Protein AF-A0A1I0CDL8-F1 (afdb_monomer_lite)

Organism: NCBI:txid1526

Structure (mmCIF, N/CA/C/O backbone):
data_AF-A0A1I0CDL8-F1
#
_entry.id   AF-A0A1I0CDL8-F1
#
loop_
_atom_site.group_PDB
_atom_site.id
_atom_site.type_symbol
_atom_site.label_atom_id
_atom_site.label_alt_id
_atom_site.label_comp_id
_atom_site.label_asym_id
_atom_site.label_entity_id
_atom_site.label_seq_id
_atom_site.pdbx_PDB_ins_code
_atom_site.Cartn_x
_atom_site.Cartn_y
_atom_site.Cartn_z
_atom_site.occupancy
_atom_site.B_iso_or_equiv
_atom_site.auth_seq_id
_atom_site.auth_comp_id
_atom_site.auth_asym_id
_atom_site.auth_atom_id
_atom_site.pdbx_PDB_model_num
ATOM 1 N N . MET A 1 1 ? 9.808 7.455 -20.432 1.00 51.16 1 MET A N 1
ATOM 2 C CA . MET A 1 1 ? 9.395 6.453 -19.427 1.00 51.16 1 MET A CA 1
ATOM 3 C C . MET A 1 1 ? 7.948 6.763 -19.092 1.00 51.16 1 MET A C 1
ATOM 5 O O . MET A 1 1 ? 7.697 7.859 -18.613 1.00 51.16 1 MET A O 1
ATOM 9 N N . ALA A 1 2 ? 7.001 5.907 -19.478 1.00 64.50 2 ALA A N 1
ATOM 10 C CA . ALA A 1 2 ? 5.586 6.125 -19.183 1.00 64.50 2 ALA A CA 1
ATOM 11 C C . ALA A 1 2 ? 5.302 5.553 -17.791 1.00 64.50 2 ALA A C 1
ATOM 13 O O . ALA A 1 2 ? 5.442 4.351 -17.587 1.00 64.50 2 ALA A O 1
ATOM 14 N N . VAL A 1 3 ? 4.989 6.418 -16.832 1.00 70.06 3 VAL A N 1
ATOM 15 C CA . VAL A 1 3 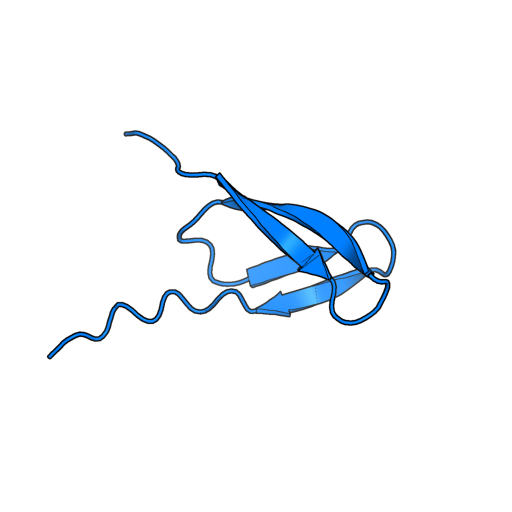? 4.460 5.996 -15.534 1.00 70.06 3 VAL A CA 1
ATOM 16 C C . VAL A 1 3 ? 2.987 5.647 -15.730 1.00 70.06 3 VAL A C 1
ATOM 18 O O . VAL A 1 3 ? 2.190 6.492 -16.135 1.00 70.06 3 VAL A O 1
ATOM 21 N N . GLU A 1 4 ? 2.633 4.383 -15.525 1.00 78.81 4 GLU A N 1
ATOM 22 C CA . GLU A 1 4 ? 1.236 3.955 -15.531 1.00 78.81 4 GLU A CA 1
ATOM 23 C C . GLU A 1 4 ? 0.627 4.306 -14.170 1.00 78.81 4 GLU A C 1
ATOM 25 O O . GLU A 1 4 ? 1.233 4.048 -13.134 1.00 78.81 4 GLU A O 1
ATOM 30 N N . PHE A 1 5 ? -0.561 4.902 -14.146 1.00 81.38 5 PHE A N 1
ATOM 31 C CA . PHE A 1 5 ? -1.297 5.161 -12.910 1.00 81.38 5 PHE A CA 1
ATOM 32 C C . PHE A 1 5 ? -2.515 4.249 -12.876 1.00 81.38 5 PHE A C 1
ATOM 34 O O . PHE A 1 5 ? -3.268 4.188 -13.847 1.00 81.38 5 PHE A O 1
ATOM 41 N N . ILE A 1 6 ? -2.718 3.552 -11.762 1.00 82.44 6 ILE A N 1
ATOM 42 C CA . ILE A 1 6 ? -3.900 2.723 -11.542 1.00 82.44 6 ILE A CA 1
ATOM 43 C C . ILE A 1 6 ? -4.797 3.352 -10.488 1.00 82.44 6 ILE A C 1
ATOM 45 O O . ILE A 1 6 ? -4.341 3.899 -9.483 1.00 82.44 6 ILE A O 1
ATOM 49 N N . SER A 1 7 ? -6.096 3.266 -10.732 1.00 84.75 7 SER A N 1
ATOM 50 C CA . SER A 1 7 ? -7.127 3.661 -9.784 1.00 84.75 7 SER A CA 1
ATOM 51 C C . SER A 1 7 ? -7.363 2.493 -8.832 1.00 84.75 7 SER A C 1
ATOM 53 O O . SER A 1 7 ? -7.922 1.472 -9.229 1.00 84.75 7 SER A O 1
ATOM 55 N N . VAL A 1 8 ? -6.934 2.616 -7.579 1.00 83.75 8 VAL A N 1
ATOM 56 C CA . VAL A 1 8 ? -7.191 1.608 -6.543 1.00 83.75 8 VAL A CA 1
ATOM 57 C C . VAL A 1 8 ? -8.190 2.167 -5.552 1.00 83.75 8 VAL A C 1
ATOM 59 O O . VAL A 1 8 ? -8.094 3.323 -5.146 1.00 83.75 8 VAL A O 1
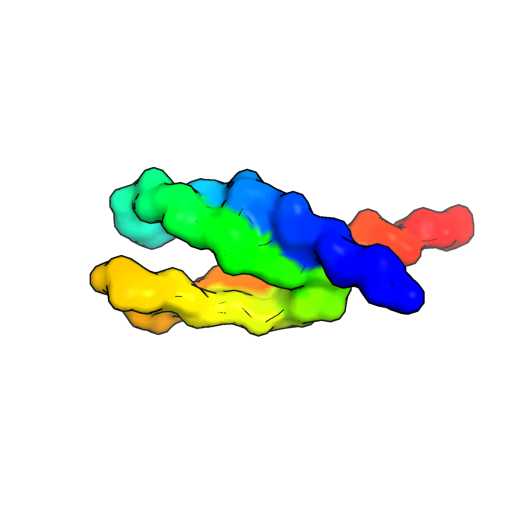ATOM 62 N N . LYS A 1 9 ? -9.151 1.353 -5.123 1.00 85.88 9 LYS A N 1
ATOM 63 C CA . LYS A 1 9 ? -9.975 1.715 -3.971 1.00 85.88 9 LYS A CA 1
ATOM 64 C C . LYS A 1 9 ? -9.252 1.342 -2.692 1.00 85.88 9 LYS A C 1
ATOM 66 O O . LYS A 1 9 ? -8.772 0.220 -2.548 1.00 85.88 9 LYS A O 1
ATOM 71 N N . CYS A 1 10 ? -9.207 2.273 -1.749 1.00 86.94 10 CYS A N 1
ATOM 72 C CA . CYS A 1 10 ? -8.730 1.988 -0.411 1.00 86.94 10 CYS A CA 1
ATOM 73 C C . CYS A 1 10 ? -9.652 0.943 0.244 1.00 86.94 10 CYS A C 1
ATOM 75 O O . CYS A 1 10 ? -10.846 1.213 0.383 1.00 86.94 10 CYS A O 1
ATOM 77 N N . PRO A 1 11 ? -9.137 -0.212 0.702 1.00 82.31 11 PRO A N 1
ATOM 78 C CA . PRO A 1 11 ? -9.955 -1.222 1.379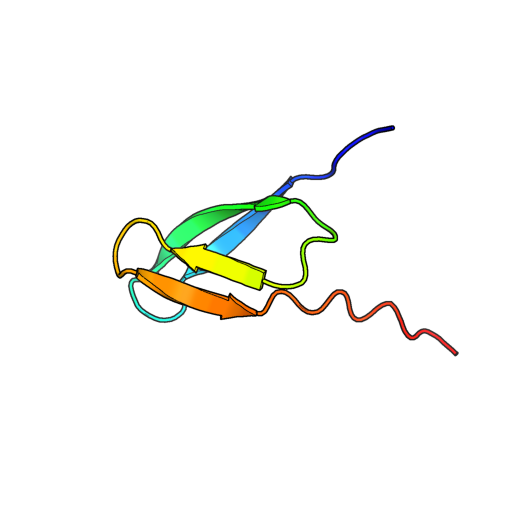 1.00 82.31 11 PRO A CA 1
ATOM 79 C C . PRO A 1 11 ? -10.420 -0.781 2.777 1.00 82.31 11 PRO A C 1
ATOM 81 O O . PRO A 1 11 ? -11.299 -1.409 3.351 1.00 82.31 11 PRO A O 1
ATOM 84 N N . SER A 1 12 ? -9.834 0.289 3.325 1.00 86.19 12 SER A N 1
ATOM 85 C CA . SER A 1 12 ? -10.131 0.792 4.670 1.00 86.19 12 SER A CA 1
ATOM 86 C C . SER A 1 12 ? -11.263 1.828 4.669 1.00 86.19 12 SER A C 1
ATOM 88 O O . SER A 1 12 ? -12.201 1.718 5.450 1.00 86.19 12 SER A O 1
ATOM 90 N N . CYS A 1 13 ? -11.225 2.812 3.760 1.00 89.12 13 CYS A N 1
ATOM 91 C CA . CYS A 1 13 ? -12.241 3.875 3.685 1.00 89.12 13 CYS A CA 1
ATOM 92 C C . CYS A 1 13 ? -13.112 3.846 2.419 1.00 89.12 13 CYS A C 1
ATOM 94 O O . CYS A 1 13 ? -14.112 4.554 2.351 1.00 89.12 13 CYS A O 1
ATOM 96 N N . GLY A 1 14 ? -12.742 3.066 1.400 1.00 87.62 14 GLY A N 1
ATOM 97 C CA . GLY A 1 14 ? -13.454 3.013 0.120 1.00 87.62 14 GLY A CA 1
ATOM 98 C C . GLY 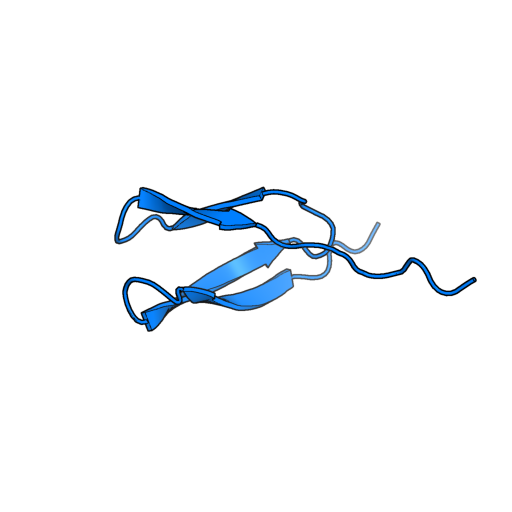A 1 14 ? -13.154 4.166 -0.846 1.00 87.62 14 GLY A C 1
ATOM 99 O O . GLY A 1 14 ? -13.741 4.190 -1.930 1.00 87.62 14 GLY A O 1
ATOM 100 N N . ALA A 1 15 ? -12.252 5.089 -0.489 1.00 87.81 15 ALA A N 1
ATOM 101 C CA . ALA A 1 15 ? -11.843 6.197 -1.351 1.00 87.81 15 ALA A CA 1
ATOM 102 C C . ALA A 1 15 ? -11.061 5.708 -2.576 1.00 87.81 15 ALA A C 1
ATOM 104 O O . ALA A 1 15 ? -10.273 4.763 -2.483 1.00 87.81 15 ALA A O 1
ATOM 105 N N . ASP A 1 16 ? -11.253 6.363 -3.714 1.00 88.38 16 ASP A N 1
ATOM 106 C CA . ASP A 1 16 ? -10.437 6.174 -4.905 1.00 88.38 16 ASP A CA 1
ATOM 107 C C . ASP A 1 16 ? -9.077 6.866 -4.743 1.00 88.38 16 ASP A C 1
ATOM 109 O O . ASP A 1 16 ? -8.962 8.033 -4.380 1.00 88.38 16 ASP A O 1
ATOM 113 N N . LEU A 1 17 ? -8.012 6.105 -4.971 1.00 85.50 17 LEU A N 1
ATOM 114 C CA . LEU A 1 17 ? -6.635 6.562 -4.903 1.00 85.50 17 LEU A CA 1
ATOM 115 C C . LEU A 1 17 ? -5.973 6.263 -6.240 1.00 85.50 17 LEU A C 1
ATOM 117 O O . LEU A 1 17 ? -5.972 5.125 -6.707 1.00 85.50 17 LEU A O 1
ATOM 121 N N . SER A 1 18 ? -5.379 7.285 -6.843 1.00 85.81 18 SER A N 1
ATOM 122 C CA . SER A 1 18 ? -4.548 7.116 -8.033 1.00 85.81 18 SER A CA 1
ATOM 123 C C . SER A 1 18 ? -3.122 6.825 -7.592 1.00 85.81 18 SER A C 1
ATOM 125 O O . SER A 1 18 ? -2.498 7.649 -6.922 1.00 85.81 18 SER A O 1
ATOM 127 N N . VAL A 1 19 ? -2.617 5.640 -7.916 1.00 83.06 19 VAL A N 1
ATOM 128 C CA . VAL A 1 19 ? -1.304 5.172 -7.460 1.00 83.06 19 VAL A CA 1
ATOM 129 C C . VAL A 1 19 ? -0.459 4.776 -8.659 1.00 83.06 19 VAL A C 1
ATOM 131 O O . VAL A 1 19 ? -0.963 4.228 -9.637 1.00 83.06 19 VAL A O 1
ATOM 134 N N . GLU A 1 20 ? 0.833 5.079 -8.597 1.00 82.38 20 GLU A N 1
ATOM 135 C CA . GLU A 1 20 ? 1.776 4.732 -9.660 1.00 82.38 20 GLU A CA 1
ATOM 136 C C . GLU A 1 20 ? 1.999 3.217 -9.695 1.00 82.38 20 GLU A C 1
ATOM 138 O O . GLU A 1 20 ? 2.403 2.605 -8.701 1.00 82.38 20 GLU A O 1
ATOM 143 N N . HIS A 1 21 ? 1.740 2.617 -10.853 1.00 73.38 21 HIS A N 1
ATOM 144 C CA . HIS A 1 21 ? 2.005 1.219 -11.150 1.00 73.38 21 HIS A CA 1
ATOM 145 C C . HIS A 1 21 ? 3.517 0.988 -11.023 1.00 73.38 21 HIS A C 1
ATOM 147 O O . HIS A 1 21 ? 4.315 1.587 -11.744 1.00 73.38 21 HIS A O 1
ATOM 153 N N . GLY A 1 22 ? 3.916 0.156 -10.059 1.00 72.25 22 GLY A N 1
ATOM 154 C CA . GLY A 1 22 ? 5.323 -0.106 -9.732 1.00 72.25 22 GLY A CA 1
ATOM 155 C C . GLY A 1 22 ? 5.808 0.502 -8.411 1.00 72.25 22 GLY A C 1
ATOM 156 O O . GLY A 1 22 ? 6.901 0.160 -7.960 1.00 72.25 22 GLY A O 1
ATOM 157 N N . ARG A 1 23 ? 5.013 1.339 -7.727 1.00 70.50 23 ARG A N 1
ATOM 158 C CA . ARG A 1 23 ? 5.280 1.661 -6.314 1.00 70.50 23 ARG A CA 1
ATOM 159 C C . ARG A 1 23 ? 4.845 0.497 -5.434 1.00 70.50 23 ARG A C 1
ATOM 161 O O . ARG A 1 23 ? 3.680 0.140 -5.453 1.00 70.50 23 ARG A O 1
ATOM 168 N N . GLY A 1 24 ? 5.747 -0.036 -4.609 1.00 76.19 24 GLY A N 1
ATOM 169 C CA . GLY A 1 24 ? 5.425 -1.126 -3.674 1.00 76.19 24 GLY A CA 1
ATOM 170 C C . GLY A 1 24 ? 4.500 -0.719 -2.516 1.00 76.19 24 GLY A C 1
ATOM 171 O O . GLY A 1 24 ? 3.843 -1.557 -1.899 1.00 76.19 24 GLY A O 1
ATOM 172 N N . ILE A 1 25 ? 4.456 0.576 -2.183 1.00 80.19 25 ILE A N 1
ATOM 173 C CA . ILE A 1 25 ? 3.750 1.098 -1.009 1.00 80.19 25 ILE A CA 1
ATOM 174 C C . ILE A 1 25 ? 3.168 2.475 -1.338 1.00 80.19 25 ILE A C 1
ATOM 176 O O . ILE A 1 25 ? 3.863 3.330 -1.887 1.00 80.19 25 ILE A O 1
ATOM 180 N N . THR A 1 26 ? 1.917 2.707 -0.952 1.00 84.38 26 THR A N 1
ATOM 181 C CA . THR A 1 26 ? 1.272 4.023 -0.962 1.00 84.38 26 THR A CA 1
ATOM 182 C C . THR A 1 26 ? 0.541 4.268 0.357 1.00 84.38 26 THR A C 1
ATOM 184 O O . THR A 1 26 ? 0.214 3.327 1.083 1.00 84.38 26 THR A O 1
ATOM 187 N N . TYR A 1 27 ? 0.250 5.527 0.660 1.00 85.94 27 TYR A N 1
ATOM 188 C CA . TYR A 1 27 ? -0.538 5.917 1.825 1.00 85.94 27 TYR A CA 1
ATOM 189 C C . TYR A 1 27 ? -1.829 6.574 1.356 1.00 85.94 27 TYR A C 1
ATOM 191 O O . TYR A 1 27 ? -1.828 7.425 0.466 1.00 85.94 27 TYR A O 1
ATOM 199 N N . CYS A 1 28 ? -2.950 6.161 1.937 1.00 87.25 28 CYS A N 1
ATOM 200 C CA . CYS A 1 28 ? -4.226 6.799 1.674 1.00 87.25 28 CYS A CA 1
ATOM 201 C C . CYS A 1 28 ? -4.252 8.183 2.334 1.00 87.25 28 CYS A C 1
ATOM 203 O O . CYS A 1 28 ? -4.165 8.272 3.551 1.00 87.25 28 CYS A O 1
ATOM 205 N N . ASN A 1 29 ? -4.451 9.254 1.563 1.00 84.75 29 ASN A N 1
ATOM 206 C CA . ASN A 1 29 ? -4.575 10.610 2.122 1.00 84.75 29 ASN A CA 1
ATOM 207 C C . ASN A 1 29 ? -5.872 10.837 2.922 1.00 84.75 29 ASN A C 1
ATOM 209 O O . ASN A 1 29 ? -6.004 11.854 3.590 1.00 84.75 29 ASN A O 1
ATOM 213 N N . TYR A 1 30 ? -6.837 9.918 2.841 1.00 87.44 30 TYR A N 1
ATOM 214 C CA . TYR A 1 30 ? -8.125 10.053 3.526 1.00 87.44 30 TYR A CA 1
ATOM 215 C C . TYR A 1 30 ? -8.117 9.447 4.927 1.00 87.44 30 TYR A C 1
ATOM 217 O O . TYR A 1 30 ? -8.680 10.021 5.849 1.00 87.44 30 TYR A O 1
ATOM 225 N N . CYS A 1 31 ? -7.523 8.265 5.080 1.00 88.94 31 CYS A N 1
ATOM 226 C CA . CYS A 1 31 ? -7.538 7.512 6.337 1.00 88.94 31 CYS A CA 1
ATOM 227 C C . CYS A 1 31 ? -6.139 7.124 6.819 1.00 88.94 31 CYS A C 1
ATOM 229 O O . CYS A 1 31 ? -6.015 6.269 7.692 1.00 88.94 31 CYS A O 1
ATOM 231 N N . GLU A 1 32 ? -5.097 7.664 6.180 1.00 86.75 32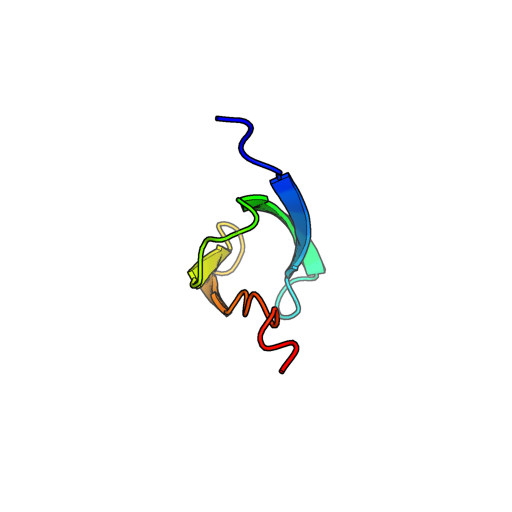 GLU A N 1
ATOM 232 C CA . GLU A 1 32 ? -3.679 7.430 6.494 1.00 86.75 32 GLU A CA 1
ATOM 233 C C . GLU A 1 32 ? -3.287 5.941 6.479 1.00 86.75 32 GLU A C 1
ATOM 235 O O . GLU A 1 32 ? -2.228 5.529 6.949 1.00 86.75 32 GLU A O 1
ATOM 240 N N . THR A 1 33 ? -4.139 5.106 5.877 1.00 86.12 33 THR A N 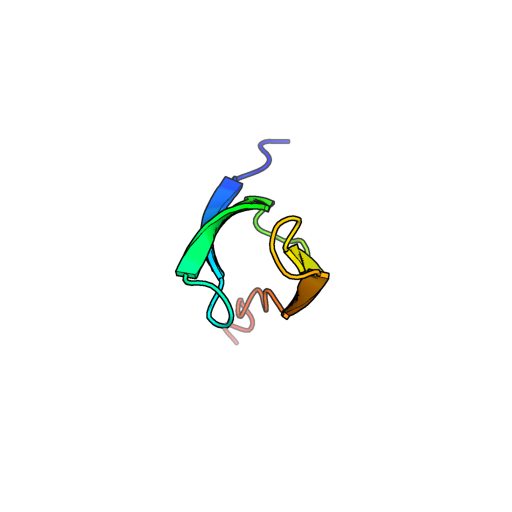1
ATOM 241 C CA . THR A 1 33 ? -3.924 3.670 5.774 1.00 86.12 33 THR A CA 1
ATOM 242 C C . THR A 1 33 ? -2.805 3.393 4.783 1.00 86.12 33 THR A C 1
ATOM 244 O O . THR A 1 33 ? -2.835 3.847 3.636 1.00 86.12 33 THR A O 1
ATOM 247 N N . LYS A 1 34 ? -1.839 2.584 5.216 1.00 86.12 34 LYS A N 1
ATOM 248 C CA . LYS A 1 34 ? -0.792 2.035 4.360 1.00 86.12 34 LYS A CA 1
ATOM 249 C C . LYS A 1 34 ? -1.393 0.981 3.432 1.00 86.12 34 LYS A C 1
ATOM 251 O O . LYS A 1 34 ? -1.911 -0.032 3.891 1.00 86.12 34 LYS A O 1
ATOM 256 N N . ILE A 1 35 ? -1.290 1.207 2.130 1.00 85.50 35 ILE A N 1
ATOM 257 C CA . ILE A 1 35 ? -1.720 0.270 1.096 1.00 85.50 35 ILE A CA 1
ATOM 258 C C . ILE A 1 35 ? -0.465 -0.283 0.427 1.00 85.50 35 ILE A C 1
ATOM 260 O O . ILE A 1 35 ? 0.377 0.456 -0.084 1.00 85.50 35 ILE A O 1
ATOM 264 N N . LEU A 1 36 ? -0.335 -1.603 0.465 1.00 83.06 36 LEU A N 1
ATOM 265 C CA . LEU A 1 36 ? 0.729 -2.334 -0.210 1.00 83.06 36 LEU A CA 1
ATOM 266 C C . LEU A 1 36 ? 0.251 -2.656 -1.622 1.00 83.06 36 LEU A C 1
ATOM 268 O O . LEU A 1 36 ? -0.750 -3.349 -1.792 1.00 83.06 36 LEU A O 1
ATOM 272 N N . ILE A 1 37 ? 0.951 -2.135 -2.621 1.00 78.94 37 ILE A N 1
ATOM 273 C CA . ILE A 1 37 ? 0.666 -2.408 -4.028 1.00 78.94 37 ILE A CA 1
ATOM 274 C C . ILE A 1 37 ? 1.755 -3.375 -4.474 1.00 78.94 37 ILE A C 1
ATOM 276 O O . ILE A 1 37 ? 2.872 -2.974 -4.793 1.00 78.94 37 ILE A O 1
ATOM 280 N N . GLN A 1 38 ? 1.463 -4.671 -4.404 1.00 70.25 38 GLN A N 1
ATOM 281 C CA . GLN A 1 38 ? 2.398 -5.681 -4.878 1.00 70.25 38 GLN A CA 1
ATOM 282 C C . GLN A 1 38 ? 2.251 -5.792 -6.392 1.00 70.25 38 GLN A C 1
ATOM 284 O O . GLN A 1 38 ? 1.205 -6.191 -6.901 1.00 70.25 38 GLN A O 1
ATOM 289 N N . ASN A 1 39 ? 3.293 -5.385 -7.115 1.00 63.91 39 ASN A N 1
ATOM 290 C CA . ASN A 1 39 ? 3.433 -5.714 -8.524 1.00 63.91 39 ASN A CA 1
ATOM 291 C C . ASN A 1 39 ? 3.826 -7.191 -8.607 1.00 63.91 39 ASN A C 1
ATOM 293 O O . ASN A 1 39 ? 5.008 -7.520 -8.677 1.00 63.91 39 ASN A O 1
ATOM 297 N N . ASP A 1 40 ? 2.823 -8.061 -8.555 1.00 57.16 40 ASP A N 1
ATOM 298 C CA . ASP A 1 40 ? 2.947 -9.494 -8.807 1.00 57.16 40 ASP A CA 1
ATOM 299 C C . ASP A 1 40 ? 3.192 -9.696 -10.316 1.00 57.16 40 ASP A C 1
ATOM 301 O O . ASP A 1 40 ? 2.308 -10.026 -11.102 1.00 57.16 40 ASP A O 1
ATOM 305 N N . ARG A 1 41 ? 4.397 -9.337 -10.772 1.00 57.97 41 ARG A N 1
ATOM 306 C CA . ARG A 1 41 ? 4.946 -9.772 -12.065 1.00 57.97 41 ARG A CA 1
ATOM 307 C C . ARG A 1 41 ? 6.116 -10.723 -11.833 1.00 57.97 41 ARG A C 1
ATOM 309 O O . ARG A 1 41 ? 7.100 -10.689 -12.563 1.00 57.97 41 ARG A O 1
ATOM 316 N N . GLU A 1 42 ? 5.989 -11.586 -10.830 1.00 52.59 42 GLU A N 1
ATOM 317 C CA . GLU A 1 42 ? 6.752 -12.829 -10.741 1.00 52.59 42 GLU A CA 1
ATOM 318 C C . GLU A 1 42 ? 6.058 -13.874 -11.630 1.00 52.59 42 GLU A C 1
ATOM 320 O O . GLU A 1 42 ? 5.518 -14.867 -11.156 1.00 52.59 42 GLU A O 1
ATOM 325 N N . HIS A 1 43 ? 6.010 -13.631 -12.945 1.00 48.53 43 HIS A N 1
ATOM 326 C CA . HIS A 1 43 ? 5.766 -14.725 -13.881 1.00 48.53 43 HIS A CA 1
ATOM 327 C C . HIS A 1 43 ? 7.128 -15.324 -14.226 1.00 48.53 43 HIS A C 1
ATOM 329 O O . HIS A 1 43 ? 7.903 -14.733 -14.979 1.00 48.53 43 HIS A O 1
ATOM 335 N N . VAL A 1 44 ? 7.399 -16.431 -13.534 1.00 51.34 44 VAL A N 1
ATOM 336 C CA . VAL A 1 44 ? 8.381 -17.493 -13.810 1.00 51.34 44 VAL A CA 1
ATOM 337 C C . VAL A 1 44 ? 8.616 -17.723 -15.303 1.00 51.34 44 VAL A C 1
ATOM 339 O O . VAL A 1 44 ? 7.626 -17.721 -16.070 1.00 51.34 44 VAL A O 1
#

Sequence (44 aa):
MAVEFISVKCPSCGADLSVEHGRGITYCNYCETKILIQNDREHV

Radius of gyration: 11.26 Å; chains: 1; bounding box: 23×28×26 Å

pLDDT: mean 77.89, std 11.73, range [48.53, 89.12]

Foldseek 3Di:
DDFDWDFDQDPVPRDTDTHTDPDQWDADPPPRDIDGDDPPPPPD

Secondary structure (DSSP, 8-state):
----EEEEE-TTT--EEEEETT-SEEE-TTT--EEE--------